Protein AF-A0A2G9T7N0-F1 (afdb_monomer_lite)

InterPro domains:
  IPR001282 Glucose-6-phosphate dehydrogenase [PTHR23429] (2-77)
  IPR022675 Glucose-6-phosphate dehydrogenase, C-terminal [PF02781] (3-73)

Radius of gyration: 20.92 Å; chains: 1; bounding box: 42×45×39 Å

Sequence (86 aa):
DTRLPDAYERLFLEVFMGSQINFVRTDELENAWRILTPVLKEIEEKRVQPIEYKFGSRGPNEADELMRKYGYVFSGTYKWVAPNKL

Secondary structure (DSSP, 8-state):
--PPPPHHHHHHHHHHTT--TTS--HHHHHHHHHHHHHHHHHHHHHTPPPPP--TTS-S-HHHHHHHHHTT-----------TT--

Organism: Teladorsagia circumcincta (NCBI:txid45464)

Foldseek 3Di:
DDDDDDPVVVVVVCVVVVHCPPPQDPVNVVVVCVVCVVVVVCCVVVVDDADDDDPPDPGDVVVVVVCVVVPDDDPVPDDDDDPPPD

Structure (mmCIF, N/CA/C/O backbone):
data_AF-A0A2G9T7N0-F1
#
_entry.id   AF-A0A2G9T7N0-F1
#
loop_
_atom_site.group_PDB
_atom_site.id
_atom_site.type_symbol
_atom_site.label_atom_id
_atom_site.label_alt_id
_atom_site.label_comp_id
_atom_site.label_asym_id
_atom_site.label_entity_id
_atom_site.label_seq_id
_atom_site.pdbx_PDB_ins_code
_atom_site.Cartn_x
_atom_site.Cartn_y
_atom_site.Cartn_z
_atom_site.occupancy
_atom_site.B_iso_or_equiv
_atom_site.auth_seq_id
_atom_site.auth_comp_id
_atom_site.auth_asym_id
_atom_site.auth_atom_id
_atom_site.pdbx_PDB_model_num
ATOM 1 N N . ASP A 1 1 ? 27.700 11.029 -11.688 1.00 51.91 1 ASP A N 1
ATOM 2 C CA . ASP A 1 1 ? 27.085 10.051 -10.784 1.00 51.91 1 ASP A CA 1
ATOM 3 C C . ASP A 1 1 ? 26.042 10.787 -9.963 1.00 51.91 1 ASP A C 1
ATOM 5 O O . ASP A 1 1 ? 26.402 11.698 -9.225 1.00 51.91 1 ASP A O 1
ATOM 9 N N . THR A 1 2 ? 24.760 10.540 -10.219 1.00 71.88 2 THR A N 1
ATOM 10 C CA . THR A 1 2 ? 23.668 11.285 -9.577 1.00 71.88 2 THR A CA 1
ATOM 11 C C . THR A 1 2 ? 23.093 10.405 -8.482 1.00 71.88 2 THR A C 1
ATOM 13 O O . THR A 1 2 ? 22.375 9.450 -8.768 1.00 71.88 2 THR A O 1
ATOM 16 N N . ARG A 1 3 ? 23.430 10.708 -7.225 1.00 86.06 3 ARG A N 1
ATOM 17 C CA . ARG A 1 3 ? 22.886 10.001 -6.062 1.00 86.06 3 ARG A CA 1
ATOM 18 C C . ARG A 1 3 ? 21.390 10.296 -5.943 1.00 86.06 3 ARG A C 1
ATOM 20 O O . ARG A 1 3 ? 21.003 11.451 -5.772 1.00 86.06 3 ARG A O 1
ATOM 27 N N . LEU A 1 4 ? 20.566 9.252 -6.003 1.00 89.62 4 LEU A N 1
ATOM 28 C CA . LEU A 1 4 ? 19.156 9.337 -5.628 1.00 89.62 4 LEU A CA 1
ATOM 29 C C . LEU A 1 4 ? 19.064 9.307 -4.090 1.00 89.62 4 LEU A C 1
ATOM 31 O O . LEU A 1 4 ? 19.689 8.435 -3.482 1.00 89.62 4 LEU A O 1
ATOM 35 N N . PRO A 1 5 ? 18.368 10.265 -3.450 1.00 89.38 5 PRO A N 1
ATOM 36 C CA . PRO A 1 5 ? 18.214 10.277 -1.998 1.00 89.38 5 PRO A CA 1
ATOM 37 C C . PRO A 1 5 ? 17.322 9.122 -1.539 1.00 89.38 5 PRO A C 1
ATOM 39 O O . PRO A 1 5 ? 16.390 8.738 -2.250 1.00 89.38 5 PRO A O 1
ATOM 42 N N . ASP A 1 6 ? 17.586 8.595 -0.344 1.00 92.50 6 ASP A N 1
ATOM 43 C CA . ASP A 1 6 ? 16.695 7.619 0.279 1.00 92.50 6 ASP A CA 1
ATOM 44 C C . ASP A 1 6 ? 15.321 8.238 0.603 1.00 92.50 6 ASP A C 1
ATOM 46 O O . ASP A 1 6 ? 15.188 9.457 0.784 1.00 92.50 6 ASP A O 1
ATOM 50 N N . ALA A 1 7 ? 14.291 7.393 0.700 1.00 94.31 7 ALA A N 1
ATOM 51 C CA . ALA A 1 7 ? 12.939 7.819 1.046 1.00 94.31 7 ALA A CA 1
ATOM 52 C C . ALA A 1 7 ? 12.909 8.635 2.350 1.00 94.31 7 ALA A C 1
ATOM 54 O O . ALA A 1 7 ? 12.269 9.685 2.401 1.00 94.31 7 ALA A O 1
ATOM 55 N N . TYR A 1 8 ? 13.645 8.216 3.383 1.00 94.75 8 TYR A N 1
ATOM 56 C CA . TYR A 1 8 ? 13.661 8.935 4.657 1.00 94.75 8 TYR A CA 1
ATOM 57 C C . TYR A 1 8 ? 14.430 10.255 4.587 1.00 94.75 8 TYR A C 1
ATOM 59 O O . TYR A 1 8 ? 13.988 11.242 5.172 1.00 94.75 8 TYR A O 1
ATOM 67 N N . GLU A 1 9 ? 15.538 10.312 3.838 1.00 93.75 9 GLU A N 1
ATOM 68 C CA . GLU A 1 9 ? 16.275 11.566 3.616 1.00 93.75 9 GLU A CA 1
ATOM 69 C C . GLU A 1 9 ? 15.359 12.631 3.002 1.00 93.75 9 GLU A C 1
ATOM 71 O O . GLU A 1 9 ? 15.362 13.793 3.419 1.00 93.75 9 GLU A O 1
ATOM 76 N N . ARG A 1 10 ? 14.527 12.216 2.041 1.00 92.56 10 ARG A N 1
ATOM 77 C CA . ARG A 1 10 ? 13.556 13.095 1.394 1.00 92.56 10 ARG A CA 1
ATOM 78 C C . ARG A 1 10 ? 12.439 13.529 2.342 1.00 92.56 10 ARG A C 1
ATOM 80 O O . ARG A 1 10 ? 12.147 14.721 2.406 1.00 92.56 10 ARG A O 1
ATOM 87 N N . LEU A 1 11 ? 11.837 12.593 3.074 1.00 95.50 11 LEU A N 1
ATOM 88 C CA . LEU A 1 11 ? 10.728 12.894 3.983 1.00 95.50 11 LEU A CA 1
ATOM 89 C C . LEU A 1 11 ? 11.155 13.843 5.107 1.00 95.50 11 LEU A C 1
ATOM 91 O O . LEU A 1 11 ? 10.434 14.791 5.407 1.00 95.50 11 LEU A O 1
ATOM 95 N N . PHE A 1 12 ? 12.342 13.656 5.692 1.00 95.06 12 PHE A N 1
ATOM 96 C CA . PHE A 1 12 ? 12.838 14.569 6.724 1.00 95.06 12 PHE A CA 1
ATOM 97 C C . PHE A 1 12 ? 13.060 15.982 6.191 1.00 95.06 12 PHE A C 1
ATOM 99 O O . PHE A 1 12 ? 12.660 16.947 6.842 1.00 95.06 12 PHE A O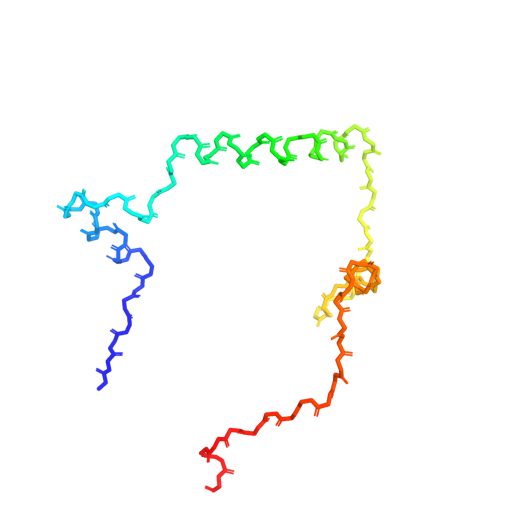 1
ATOM 106 N N . LEU A 1 13 ? 13.650 16.116 5.000 1.00 94.50 13 LEU A N 1
ATOM 107 C CA . LEU A 1 13 ? 13.821 17.420 4.363 1.00 94.50 13 LEU A CA 1
ATOM 108 C C . LEU A 1 13 ? 12.474 18.136 4.182 1.00 94.50 13 LEU A C 1
ATOM 110 O O . LEU A 1 13 ? 12.368 19.331 4.448 1.00 94.50 13 LEU A O 1
ATOM 114 N N . GLU A 1 14 ? 11.434 17.411 3.780 1.00 94.56 14 GLU A N 1
ATOM 115 C CA . GLU A 1 14 ? 10.101 17.980 3.572 1.00 94.56 14 GLU A CA 1
ATOM 116 C C . GLU A 1 14 ? 9.435 18.447 4.869 1.00 94.56 14 GLU A C 1
ATOM 118 O O . GLU A 1 14 ? 8.806 19.506 4.861 1.00 94.56 14 GLU A O 1
ATOM 123 N N . VAL A 1 15 ? 9.663 17.753 5.992 1.00 95.44 15 VAL A N 1
ATOM 124 C CA . VAL A 1 15 ? 9.242 18.226 7.325 1.00 95.44 15 VAL A CA 1
ATOM 125 C C . VAL A 1 15 ? 9.888 19.571 7.651 1.00 95.44 15 VAL A C 1
ATOM 127 O O . VAL A 1 15 ? 9.190 20.501 8.050 1.00 95.44 15 VAL A O 1
ATOM 130 N N . PHE A 1 16 ? 11.203 19.707 7.444 1.00 95.62 16 PHE A N 1
ATOM 131 C CA . PHE A 1 16 ? 11.912 20.967 7.703 1.00 95.62 16 PHE A CA 1
ATOM 132 C C . PHE A 1 16 ? 11.467 22.101 6.775 1.00 95.62 16 PHE A C 1
ATOM 134 O O . PHE A 1 16 ? 11.436 23.258 7.189 1.00 95.62 16 PHE A O 1
ATOM 141 N N . MET A 1 17 ? 11.098 21.780 5.535 1.00 95.62 17 MET A N 1
ATOM 142 C CA . MET A 1 17 ? 10.560 22.742 4.570 1.00 95.62 17 MET A CA 1
ATOM 143 C C . MET A 1 17 ? 9.078 23.078 4.808 1.00 95.62 17 MET A C 1
ATOM 145 O O . MET A 1 17 ? 8.539 23.940 4.115 1.00 95.62 17 MET A O 1
ATOM 149 N N . GLY A 1 18 ? 8.406 22.405 5.749 1.00 93.62 18 GLY A N 1
ATOM 150 C CA . GLY A 1 18 ? 6.975 22.572 6.007 1.00 93.62 18 GLY A CA 1
ATOM 151 C C . GLY A 1 18 ? 6.069 22.026 4.896 1.00 93.62 18 GLY A C 1
ATOM 152 O O . GLY A 1 18 ? 4.896 22.389 4.831 1.00 93.62 18 GLY A O 1
ATOM 153 N N . SER A 1 19 ? 6.590 21.169 4.013 1.00 94.06 19 SER A N 1
ATOM 154 C CA . SER A 1 19 ? 5.820 20.542 2.936 1.00 94.06 19 SER A CA 1
ATOM 155 C C . SER A 1 19 ? 5.183 19.244 3.422 1.00 94.06 19 SER A C 1
ATOM 157 O O . SER A 1 19 ? 5.877 18.331 3.861 1.00 94.06 19 SER A O 1
ATOM 159 N N . GLN A 1 20 ? 3.859 19.139 3.304 1.00 91.94 20 GLN A N 1
ATOM 160 C CA . GLN A 1 20 ? 3.096 17.965 3.746 1.00 91.94 20 GLN A CA 1
ATOM 161 C C . GLN A 1 20 ? 2.618 17.067 2.592 1.00 91.94 20 GLN A C 1
ATOM 163 O O . GLN A 1 20 ? 1.807 16.177 2.804 1.00 91.94 20 GLN A O 1
ATOM 168 N N . ILE A 1 21 ? 3.110 17.278 1.367 1.00 93.06 21 ILE A N 1
ATOM 169 C CA . ILE A 1 21 ? 2.591 16.599 0.165 1.00 93.06 21 ILE A CA 1
ATOM 170 C C . ILE A 1 21 ? 2.770 15.072 0.175 1.00 93.06 21 ILE A C 1
ATOM 172 O O . ILE A 1 21 ? 1.936 14.362 -0.372 1.00 93.06 21 ILE A O 1
ATOM 176 N N . ASN A 1 22 ? 3.840 14.571 0.797 1.00 93.81 22 ASN A N 1
ATOM 177 C CA . ASN A 1 22 ? 4.144 13.139 0.873 1.00 93.81 22 ASN A CA 1
ATOM 178 C C . ASN A 1 22 ? 3.696 12.503 2.198 1.00 93.81 22 ASN A C 1
ATOM 180 O O . ASN A 1 22 ? 4.097 11.384 2.519 1.00 93.81 22 ASN A O 1
ATOM 184 N N . PHE A 1 23 ? 2.883 13.215 2.979 1.00 95.69 23 PHE A N 1
ATOM 185 C CA . PHE A 1 23 ? 2.325 12.724 4.231 1.00 95.69 23 PHE A CA 1
ATOM 186 C C . PHE A 1 23 ? 0.842 12.429 4.048 1.00 95.69 23 PHE A C 1
ATOM 188 O O . PHE A 1 23 ? 0.120 13.181 3.401 1.00 95.69 23 PHE A O 1
ATOM 195 N N . VAL A 1 24 ? 0.390 11.328 4.644 1.00 96.56 24 VAL A N 1
ATOM 196 C CA . VAL A 1 24 ? -1.013 10.910 4.581 1.00 96.56 24 VAL A CA 1
ATOM 197 C C . VAL A 1 24 ? -1.872 11.889 5.376 1.00 96.56 24 VAL A C 1
ATOM 199 O O . VAL A 1 24 ? -1.601 12.141 6.555 1.00 96.56 24 VAL A O 1
ATOM 202 N N . ARG A 1 25 ? -2.927 12.416 4.752 1.00 96.56 25 ARG A N 1
ATOM 203 C CA . ARG A 1 25 ? -3.888 13.306 5.419 1.00 96.56 25 ARG A CA 1
ATOM 204 C C . ARG A 1 25 ? -4.919 12.507 6.229 1.00 96.56 25 ARG A C 1
ATOM 206 O O . ARG A 1 25 ? -5.179 11.336 5.960 1.00 96.56 25 ARG A O 1
ATOM 213 N N . THR A 1 26 ? -5.536 13.135 7.231 1.00 97.31 26 THR A N 1
ATOM 214 C CA . THR A 1 26 ? -6.494 12.470 8.137 1.00 97.31 26 THR A CA 1
ATOM 215 C C . THR A 1 26 ? -7.691 11.843 7.414 1.00 97.31 26 THR A C 1
ATOM 217 O O . THR A 1 26 ? -8.086 10.726 7.731 1.00 97.31 26 THR A O 1
ATOM 220 N N . ASP A 1 27 ? -8.256 12.530 6.428 1.00 97.62 27 ASP A N 1
ATOM 221 C CA . ASP A 1 27 ? -9.390 12.054 5.626 1.00 97.62 27 ASP A CA 1
ATOM 222 C C . ASP A 1 27 ? -8.992 10.968 4.610 1.00 97.62 27 ASP A C 1
ATOM 224 O O . ASP A 1 27 ? -9.786 10.070 4.322 1.00 97.62 27 ASP A O 1
ATOM 228 N N . GLU A 1 28 ? -7.766 11.006 4.081 1.00 97.31 28 GLU A N 1
ATOM 229 C CA . GLU A 1 28 ? -7.211 9.920 3.263 1.00 97.31 28 GLU A CA 1
ATOM 230 C C . GLU A 1 28 ? -7.083 8.641 4.090 1.00 97.31 28 GLU A C 1
ATOM 232 O O . GLU A 1 28 ? -7.518 7.571 3.656 1.00 97.31 28 GLU A O 1
ATOM 237 N N . LEU A 1 29 ? -6.554 8.766 5.311 1.00 97.69 29 LEU A N 1
ATOM 238 C CA . LEU A 1 29 ? -6.446 7.660 6.253 1.00 97.69 29 LEU A CA 1
ATOM 239 C C . LEU A 1 29 ? -7.828 7.099 6.618 1.00 97.69 29 LEU A C 1
ATOM 241 O O . LEU A 1 29 ? -8.021 5.883 6.595 1.00 97.69 29 LEU A O 1
ATOM 245 N N . GLU A 1 30 ? -8.800 7.967 6.910 1.00 97.94 30 GLU A N 1
ATOM 246 C CA . GLU A 1 30 ? -10.176 7.561 7.211 1.00 97.94 30 GLU A CA 1
ATOM 247 C C . GLU A 1 30 ? -10.806 6.787 6.044 1.00 97.94 30 GLU A C 1
ATOM 249 O O . GLU A 1 30 ? -11.406 5.730 6.249 1.00 97.94 30 GLU A O 1
ATOM 254 N N . ASN A 1 31 ? -10.627 7.252 4.804 1.00 97.81 31 ASN A N 1
ATOM 255 C CA . ASN A 1 31 ? -11.163 6.569 3.628 1.00 97.81 31 ASN A CA 1
ATOM 256 C C . ASN A 1 31 ? -10.481 5.227 3.351 1.00 97.81 31 ASN A C 1
ATOM 258 O O . ASN A 1 31 ? -11.171 4.267 2.998 1.00 97.81 31 ASN A O 1
ATOM 262 N N . ALA A 1 32 ? -9.163 5.135 3.534 1.00 97.81 32 ALA A N 1
ATOM 263 C CA . ALA A 1 32 ? -8.438 3.875 3.397 1.00 97.81 32 ALA A CA 1
ATOM 264 C C . ALA A 1 32 ? -8.979 2.823 4.380 1.00 97.81 32 ALA A C 1
ATOM 266 O O . ALA A 1 32 ? -9.312 1.704 3.977 1.00 97.81 32 ALA A O 1
ATOM 267 N N . TRP A 1 33 ? -9.166 3.207 5.647 1.00 97.69 33 TRP A N 1
ATOM 268 C CA . TRP A 1 33 ? -9.768 2.333 6.653 1.00 97.69 33 TRP A CA 1
ATOM 269 C C . TRP A 1 33 ? -11.222 2.002 6.338 1.00 97.69 33 TRP A C 1
ATOM 271 O O . TRP A 1 33 ? -11.596 0.835 6.378 1.00 97.69 33 TRP A O 1
ATOM 281 N N . ARG A 1 34 ? -12.035 2.976 5.922 1.00 98.00 34 ARG A N 1
ATOM 282 C CA . ARG A 1 34 ? -13.434 2.741 5.532 1.00 98.00 34 ARG A CA 1
ATOM 283 C C . ARG A 1 34 ? -13.569 1.652 4.461 1.00 98.00 34 ARG A C 1
ATOM 285 O O . ARG A 1 34 ? -14.519 0.874 4.512 1.00 98.00 34 ARG A O 1
ATOM 292 N N . ILE A 1 35 ? -12.642 1.594 3.504 1.00 97.88 35 ILE A N 1
ATOM 293 C CA . ILE A 1 35 ? -12.641 0.594 2.426 1.00 97.8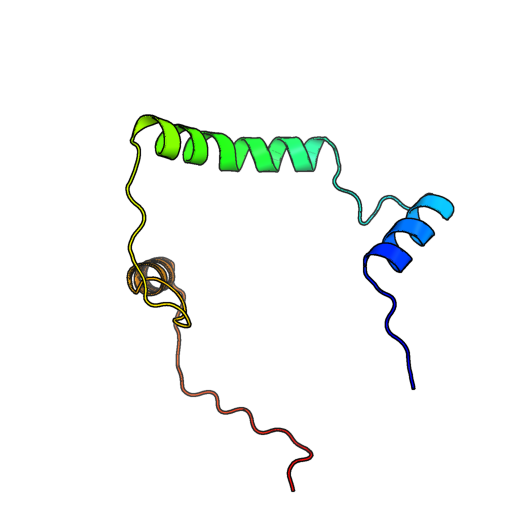8 35 ILE A CA 1
ATOM 294 C C . ILE A 1 35 ? -12.164 -0.776 2.933 1.00 97.88 35 ILE A C 1
ATOM 296 O O . ILE A 1 35 ? -12.779 -1.790 2.608 1.00 97.88 35 ILE A O 1
ATOM 300 N N . LEU A 1 36 ? -11.090 -0.825 3.728 1.00 97.62 36 LEU A N 1
ATOM 301 C CA . LEU A 1 36 ? -10.449 -2.085 4.129 1.00 97.62 36 LEU A CA 1
ATOM 302 C C . LEU A 1 36 ? -11.086 -2.747 5.359 1.00 97.62 36 LEU A C 1
ATOM 304 O O . LEU A 1 36 ? -11.139 -3.973 5.431 1.00 97.62 36 LEU A O 1
ATOM 308 N N . THR A 1 37 ? -11.607 -1.973 6.315 1.00 97.81 37 THR A N 1
ATOM 309 C CA . THR A 1 37 ? -12.210 -2.484 7.555 1.00 97.81 37 THR A CA 1
ATOM 310 C C . THR A 1 37 ? -13.278 -3.567 7.349 1.00 97.81 37 THR A C 1
ATOM 312 O O . THR A 1 37 ? -13.198 -4.564 8.065 1.00 97.81 37 THR A O 1
ATOM 315 N N . PRO A 1 38 ? -14.270 -3.453 6.438 1.00 97.62 38 PRO A N 1
ATOM 316 C CA . PRO A 1 38 ? -15.266 -4.517 6.274 1.00 97.62 38 PRO A CA 1
ATOM 317 C C . PRO A 1 38 ? -14.640 -5.840 5.812 1.00 97.62 38 PRO A C 1
ATOM 319 O O . PRO A 1 38 ? -14.998 -6.892 6.333 1.00 97.62 38 PRO A O 1
ATOM 322 N N . VAL A 1 39 ? -13.656 -5.784 4.909 1.00 96.31 39 VAL A N 1
ATOM 323 C CA . VAL A 1 39 ? -12.933 -6.971 4.423 1.00 96.31 39 VAL A CA 1
ATOM 324 C C . VAL A 1 39 ? -12.111 -7.600 5.548 1.00 96.31 39 VAL A C 1
ATOM 326 O O . VAL A 1 39 ? -12.134 -8.813 5.726 1.00 96.31 39 VAL A O 1
ATOM 329 N N . LEU A 1 40 ? -11.420 -6.782 6.347 1.00 96.50 40 LEU A N 1
ATOM 330 C CA . LEU A 1 40 ? -10.633 -7.263 7.484 1.00 96.50 40 LEU A CA 1
ATOM 331 C C . LEU A 1 40 ? -11.509 -7.931 8.553 1.00 96.50 40 LEU A C 1
ATOM 333 O O . LEU A 1 40 ? -11.155 -9.003 9.038 1.00 96.50 40 LEU A O 1
ATOM 337 N N . LYS A 1 41 ? -12.670 -7.342 8.872 1.00 97.00 41 LYS A N 1
ATOM 338 C CA . LYS A 1 41 ? -13.637 -7.937 9.809 1.00 97.00 41 LYS A CA 1
ATOM 339 C C . LYS A 1 41 ? -14.151 -9.283 9.311 1.00 97.00 41 LYS A C 1
ATOM 341 O O . LYS A 1 41 ? -14.185 -10.242 10.070 1.00 97.00 41 LYS A O 1
ATOM 346 N N . GLU A 1 42 ? -14.491 -9.378 8.028 1.00 96.69 42 GLU A N 1
ATOM 347 C CA . GLU A 1 42 ? -14.943 -10.634 7.431 1.00 96.69 42 GLU A CA 1
ATOM 348 C C . GLU A 1 42 ? -13.864 -11.728 7.495 1.00 96.69 42 GLU A C 1
ATOM 350 O O . GLU A 1 42 ? -14.172 -12.881 7.801 1.00 96.69 42 GLU A O 1
ATOM 355 N N . ILE A 1 43 ? -12.598 -11.373 7.248 1.00 96.25 43 ILE A N 1
ATOM 356 C CA . ILE A 1 43 ? -11.462 -12.298 7.368 1.00 96.25 43 ILE A CA 1
ATOM 357 C C . ILE A 1 43 ? -11.324 -12.805 8.810 1.00 96.25 43 ILE A C 1
ATOM 359 O O . ILE A 1 43 ? -11.127 -14.005 9.018 1.00 96.25 43 ILE A O 1
ATOM 363 N N . GLU A 1 44 ? -11.454 -11.917 9.796 1.00 95.56 44 GLU A N 1
ATOM 364 C CA . GLU A 1 44 ? -11.328 -12.248 11.218 1.00 95.56 44 GLU A CA 1
ATOM 365 C C . GLU A 1 44 ? -12.491 -13.121 11.723 1.00 95.56 44 GLU A C 1
ATOM 367 O O . GLU A 1 44 ? -12.265 -14.120 12.412 1.00 95.56 44 GLU A O 1
ATOM 372 N N . GLU A 1 45 ? -13.725 -12.805 11.320 1.00 96.88 45 GLU A N 1
ATOM 373 C CA . GLU A 1 45 ? -14.935 -13.554 11.678 1.00 96.88 45 GLU A CA 1
ATOM 374 C C . GLU A 1 45 ? -14.968 -14.945 11.036 1.00 96.88 45 GLU A C 1
ATOM 376 O O . GLU A 1 45 ? -15.213 -15.946 11.713 1.00 96.88 45 GLU A O 1
ATOM 381 N N . LYS A 1 46 ? -14.709 -15.029 9.725 1.00 96.19 46 LYS A N 1
ATOM 382 C CA . LYS A 1 46 ? -14.793 -16.289 8.970 1.00 96.19 46 LYS A CA 1
ATOM 383 C C . LYS A 1 46 ? -13.545 -17.156 9.105 1.00 96.19 46 LYS A C 1
ATOM 385 O O . LYS A 1 46 ? -13.599 -18.331 8.748 1.00 96.19 46 LYS A O 1
ATOM 390 N N . ARG A 1 47 ? -12.429 -16.594 9.588 1.00 93.06 47 ARG A N 1
ATOM 391 C CA . ARG A 1 47 ? -11.121 -17.267 9.706 1.00 93.06 47 ARG A CA 1
ATOM 392 C C . ARG A 1 47 ? -10.724 -18.000 8.423 1.00 93.06 47 ARG A C 1
ATOM 394 O O . ARG A 1 47 ? -10.303 -19.161 8.450 1.00 93.06 47 ARG A O 1
ATOM 401 N N . VAL A 1 48 ? -10.908 -17.313 7.295 1.00 91.50 48 VAL A N 1
ATOM 402 C CA . VAL A 1 48 ? -10.650 -17.857 5.958 1.00 91.50 48 VAL A CA 1
ATOM 403 C C . VAL A 1 48 ? -9.197 -18.322 5.881 1.00 91.50 48 VAL A C 1
ATOM 405 O O . VAL A 1 48 ? -8.283 -17.556 6.181 1.00 91.50 48 VAL A O 1
ATOM 408 N N . GLN A 1 49 ? -8.984 -19.581 5.496 1.00 94.19 49 GLN A N 1
ATOM 409 C CA . GLN A 1 49 ? -7.636 -20.108 5.307 1.00 94.19 49 GLN A CA 1
ATOM 410 C C . GLN A 1 49 ? -7.053 -19.556 3.998 1.00 94.19 49 GLN A C 1
ATOM 412 O O . GLN A 1 49 ? -7.719 -19.646 2.962 1.00 94.19 49 GLN A O 1
ATOM 417 N N . PRO A 1 50 ? -5.844 -18.969 4.020 1.00 93.69 50 PRO A N 1
ATOM 418 C CA . PRO A 1 50 ? -5.200 -18.487 2.809 1.00 93.69 50 PRO A CA 1
ATOM 419 C C . PRO A 1 50 ? -4.816 -19.658 1.901 1.00 93.69 50 PRO A C 1
ATOM 421 O O . PRO A 1 50 ? -4.524 -20.760 2.361 1.00 93.69 50 PRO A O 1
ATOM 424 N N . ILE A 1 51 ? -4.797 -19.398 0.596 1.00 95.00 51 ILE A N 1
ATOM 425 C CA . ILE A 1 51 ? -4.389 -20.385 -0.403 1.00 95.00 51 ILE A CA 1
ATOM 426 C C . ILE A 1 51 ? -2.867 -20.531 -0.346 1.00 95.00 51 ILE A C 1
ATOM 428 O O . ILE A 1 51 ? -2.135 -19.541 -0.427 1.00 95.00 51 ILE A O 1
ATOM 432 N N . GLU A 1 52 ? -2.391 -21.764 -0.204 1.00 95.38 52 GLU A N 1
ATOM 433 C CA . GLU A 1 52 ? -0.963 -22.059 -0.178 1.00 95.38 52 GLU A CA 1
ATOM 434 C C . GLU A 1 52 ? -0.319 -21.843 -1.551 1.00 95.38 52 GLU A C 1
ATOM 436 O O . GLU A 1 52 ? -0.892 -22.139 -2.599 1.00 95.38 52 GLU A O 1
ATOM 441 N N . TYR A 1 53 ? 0.918 -21.356 -1.548 1.00 96.19 53 TYR A N 1
ATOM 442 C CA . TYR A 1 53 ? 1.706 -21.182 -2.760 1.00 96.19 53 TYR A CA 1
ATOM 443 C C . TYR A 1 53 ? 3.179 -21.480 -2.484 1.00 96.19 53 TYR A C 1
ATOM 445 O O . TYR A 1 53 ? 3.685 -21.333 -1.371 1.00 96.19 53 TYR A O 1
ATOM 453 N N . LYS A 1 54 ? 3.898 -21.916 -3.520 1.00 95.62 54 LYS A N 1
ATOM 454 C CA . LYS A 1 54 ? 5.312 -22.287 -3.403 1.00 95.62 54 LYS A CA 1
ATOM 455 C C . LYS A 1 54 ? 6.178 -21.052 -3.134 1.00 95.62 54 LYS A C 1
ATOM 457 O O . LYS A 1 54 ? 6.037 -20.037 -3.818 1.00 95.62 54 LYS A O 1
ATOM 462 N N . PHE A 1 55 ? 7.142 -21.156 -2.221 1.00 95.19 55 PHE A N 1
ATOM 463 C CA . PHE A 1 55 ? 8.144 -20.109 -2.005 1.00 95.19 55 PHE A CA 1
ATOM 464 C C . PHE A 1 55 ? 8.903 -19.777 -3.307 1.00 95.19 55 PHE A C 1
ATOM 466 O O . PHE A 1 55 ? 9.326 -20.677 -4.035 1.00 95.19 55 PHE A O 1
ATOM 473 N N . GLY A 1 56 ? 9.046 -18.483 -3.611 1.00 95.00 56 GLY A N 1
ATOM 474 C CA . GLY A 1 56 ? 9.640 -17.982 -4.859 1.00 95.00 56 GLY A CA 1
ATOM 475 C C . GLY A 1 56 ? 8.703 -17.982 -6.077 1.00 95.00 56 GLY A C 1
ATOM 476 O O . GLY A 1 56 ? 9.109 -17.536 -7.148 1.00 95.00 56 GLY A O 1
ATOM 477 N N . SER A 1 57 ? 7.461 -18.462 -5.940 1.00 95.12 57 SER A N 1
ATOM 478 C CA . SER A 1 57 ? 6.427 -18.278 -6.967 1.00 95.12 57 SER A CA 1
ATOM 479 C C . SER A 1 57 ? 5.808 -16.874 -6.903 1.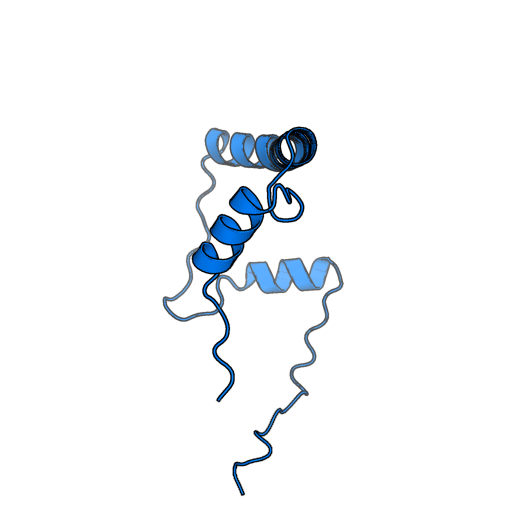00 95.12 57 SER A C 1
ATOM 481 O O . SER A 1 57 ? 6.065 -16.107 -5.975 1.00 95.12 57 SER A O 1
ATOM 483 N N . ARG A 1 58 ? 4.973 -16.534 -7.894 1.00 92.44 58 ARG A N 1
ATOM 484 C CA . ARG A 1 58 ? 4.248 -15.251 -7.958 1.00 92.44 58 ARG A CA 1
ATOM 485 C C . ARG A 1 58 ? 3.008 -15.191 -7.053 1.00 92.44 58 ARG A C 1
ATOM 487 O O . ARG A 1 58 ? 2.357 -14.153 -7.024 1.00 92.44 58 ARG A O 1
ATOM 494 N N . GLY A 1 59 ? 2.696 -16.269 -6.333 1.00 94.12 59 GLY A N 1
ATOM 495 C CA . GLY A 1 59 ? 1.475 -16.410 -5.540 1.00 94.12 59 GLY A CA 1
ATOM 496 C C . GLY A 1 59 ? 0.538 -17.499 -6.085 1.00 94.12 59 GLY A C 1
ATOM 497 O O . GLY A 1 59 ? 0.955 -18.292 -6.933 1.00 94.12 59 GLY A O 1
ATOM 498 N N . PRO A 1 60 ? -0.704 -17.564 -5.576 1.00 96.06 60 PRO A N 1
ATOM 499 C CA . PRO A 1 60 ? -1.709 -18.545 -5.988 1.00 96.06 60 PRO A CA 1
ATOM 500 C C . PRO A 1 60 ? -2.244 -18.275 -7.406 1.00 96.06 60 PRO A C 1
ATOM 502 O O . PRO A 1 60 ? -2.369 -17.121 -7.822 1.00 96.06 60 PRO A O 1
ATOM 505 N N . ASN A 1 61 ? -2.608 -19.334 -8.138 1.00 92.88 61 ASN A N 1
ATOM 506 C CA . ASN A 1 61 ? -3.136 -19.235 -9.511 1.00 92.88 61 ASN A CA 1
ATOM 507 C C . ASN A 1 61 ? -4.478 -18.482 -9.559 1.00 92.88 61 ASN A C 1
ATOM 509 O O . ASN A 1 61 ? -4.806 -17.814 -10.541 1.00 92.88 61 ASN A O 1
ATOM 513 N N . GLU A 1 62 ? -5.232 -18.548 -8.467 1.00 94.44 62 GLU A N 1
ATOM 514 C CA . GLU A 1 62 ? -6.512 -17.887 -8.253 1.00 94.44 62 GLU A CA 1
ATOM 515 C C . GLU A 1 62 ? -6.383 -16.357 -8.326 1.00 94.44 62 GLU A C 1
ATOM 517 O O . GLU A 1 62 ? -7.328 -15.677 -8.726 1.00 94.44 62 GLU A O 1
ATOM 522 N N . ALA A 1 63 ? -5.206 -15.792 -8.021 1.00 94.94 63 ALA A N 1
ATOM 523 C CA . ALA A 1 63 ? -4.950 -14.363 -8.202 1.00 94.94 63 ALA A CA 1
ATOM 524 C C . ALA A 1 63 ? -4.939 -13.971 -9.692 1.00 94.94 63 ALA A C 1
ATOM 526 O O . ALA A 1 63 ? -5.526 -12.956 -10.073 1.00 94.94 63 ALA A O 1
ATOM 527 N N . ASP A 1 64 ? -4.339 -14.798 -10.556 1.00 93.75 64 ASP A N 1
ATOM 528 C CA . ASP A 1 64 ? -4.341 -14.586 -12.010 1.00 93.75 64 ASP A CA 1
ATOM 529 C C . ASP A 1 64 ? -5.737 -14.799 -12.617 1.00 93.75 64 ASP A C 1
ATOM 531 O O . ASP A 1 64 ? -6.115 -14.146 -13.593 1.00 93.75 64 ASP A O 1
ATOM 535 N N . GLU A 1 65 ? -6.534 -15.710 -12.057 1.00 94.75 65 GLU A N 1
ATOM 536 C CA . GLU A 1 65 ? -7.945 -15.885 -12.427 1.00 94.75 65 GLU A CA 1
ATOM 537 C C . GLU A 1 65 ? -8.796 -14.674 -12.037 1.00 94.75 65 GLU A C 1
ATOM 539 O O . GLU A 1 65 ? -9.586 -14.195 -12.855 1.00 94.75 65 GLU A O 1
ATOM 544 N N . LEU A 1 66 ? -8.590 -14.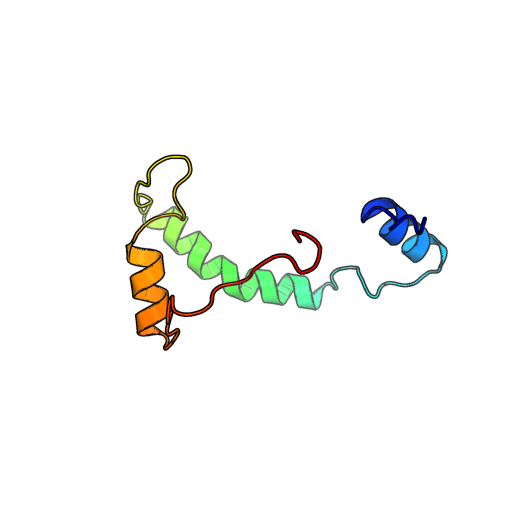129 -10.835 1.00 95.50 66 LEU A N 1
ATOM 545 C CA . LEU A 1 66 ? -9.262 -12.917 -10.372 1.00 95.50 66 LEU A CA 1
ATOM 546 C C . LEU A 1 66 ? -8.958 -11.734 -11.296 1.00 95.50 66 LEU A C 1
ATOM 548 O O . LEU A 1 66 ? -9.875 -11.049 -11.746 1.00 95.50 66 LEU A O 1
ATOM 552 N N . MET A 1 67 ? -7.686 -11.527 -11.640 1.00 95.38 67 MET A N 1
ATOM 553 C CA . MET A 1 67 ? -7.278 -10.469 -12.566 1.00 95.38 67 MET A CA 1
ATOM 554 C C . MET A 1 67 ? -7.945 -10.621 -13.940 1.00 95.38 67 MET A C 1
ATOM 556 O O . MET A 1 67 ? -8.500 -9.652 -14.463 1.00 95.38 67 MET A O 1
ATOM 560 N N . ARG A 1 68 ? -7.965 -11.840 -14.500 1.00 94.94 68 ARG A N 1
ATOM 561 C CA . ARG A 1 68 ? -8.644 -12.133 -15.776 1.00 94.94 68 ARG A CA 1
ATOM 562 C C . ARG A 1 68 ? -10.141 -11.850 -15.712 1.00 94.94 68 ARG A C 1
ATOM 564 O O . ARG A 1 68 ? -10.689 -11.259 -16.639 1.00 94.94 68 ARG A O 1
ATOM 571 N N . LYS A 1 69 ? -10.796 -12.213 -14.606 1.00 96.44 69 LYS A N 1
ATOM 572 C CA . LYS A 1 69 ? -12.222 -11.941 -14.374 1.00 96.44 69 LYS A CA 1
ATOM 573 C C . LYS A 1 69 ? -12.543 -10.44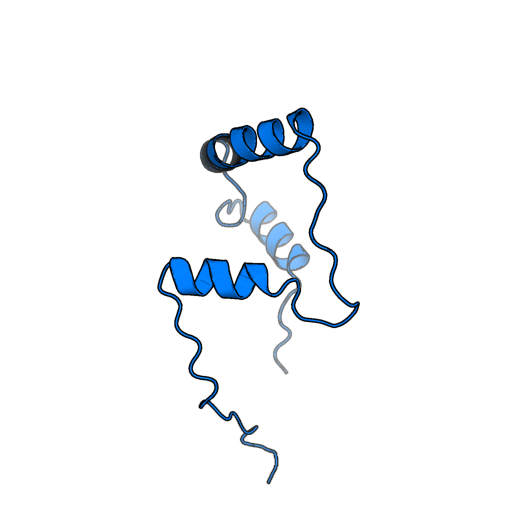3 -14.390 1.00 96.44 69 LYS A C 1
ATOM 575 O O . LYS A 1 69 ? -13.603 -10.067 -14.880 1.00 96.44 69 LYS A O 1
ATOM 580 N N . TYR A 1 70 ? -11.635 -9.597 -13.900 1.00 96.25 70 TYR A N 1
ATOM 581 C CA . TYR A 1 70 ? -11.780 -8.135 -13.923 1.00 96.25 70 TYR A CA 1
ATOM 582 C C . TYR A 1 70 ? -11.214 -7.469 -15.191 1.00 96.25 70 TYR A C 1
ATOM 584 O O . TYR A 1 70 ? -11.102 -6.246 -15.247 1.00 96.25 70 TYR A O 1
ATOM 592 N N . GLY A 1 71 ? -10.900 -8.251 -16.229 1.00 94.31 71 GLY A N 1
ATOM 593 C CA . GLY A 1 71 ? -10.555 -7.740 -17.558 1.00 94.31 71 GLY A CA 1
ATOM 594 C C . GLY A 1 71 ? -9.067 -7.485 -17.795 1.00 94.31 71 GLY A C 1
ATOM 595 O O . GLY A 1 71 ? -8.706 -6.973 -18.854 1.00 94.31 71 GLY A O 1
ATOM 596 N N . TYR A 1 72 ? -8.184 -7.858 -16.865 1.00 95.62 72 TYR A N 1
ATOM 597 C CA . TYR A 1 72 ? -6.747 -7.820 -17.122 1.00 95.62 72 TYR A CA 1
ATOM 598 C C . TYR A 1 72 ? -6.336 -8.972 -18.053 1.00 95.62 72 TYR A C 1
ATOM 600 O O . TYR A 1 72 ? -6.570 -10.145 -17.755 1.00 95.62 72 TYR A O 1
ATOM 608 N N . VAL A 1 73 ? -5.689 -8.640 -19.175 1.00 93.00 73 VAL A N 1
ATOM 609 C CA . VAL A 1 73 ? -5.220 -9.614 -20.171 1.00 93.00 73 VAL A CA 1
ATOM 610 C C . VAL A 1 73 ? -3.696 -9.632 -20.196 1.00 93.00 73 VAL A C 1
ATOM 612 O O . VAL A 1 73 ? -3.051 -8.689 -20.651 1.00 93.00 73 VAL A O 1
ATOM 615 N N . PHE A 1 74 ? -3.113 -10.739 -19.741 1.00 91.19 74 PHE A N 1
ATOM 616 C CA . PHE A 1 74 ? -1.680 -10.985 -19.861 1.00 91.19 74 PHE A CA 1
ATOM 617 C C . PHE A 1 74 ? -1.361 -11.614 -21.225 1.00 91.19 74 PHE A C 1
ATOM 619 O O . PHE A 1 74 ? -1.814 -12.718 -21.516 1.00 91.19 74 PHE A O 1
ATOM 626 N N . SER A 1 75 ? -0.577 -10.926 -22.062 1.00 89.75 75 SER A N 1
ATOM 627 C CA . SER A 1 75 ? -0.233 -11.396 -23.414 1.00 89.75 75 SER A CA 1
ATOM 628 C C . SER A 1 75 ? 1.017 -12.280 -23.469 1.00 89.75 75 SER A C 1
ATOM 630 O O . SER A 1 75 ? 1.146 -13.088 -24.382 1.00 89.75 75 SER A O 1
ATOM 632 N N . GLY A 1 76 ? 1.964 -12.127 -22.536 1.00 89.19 76 GLY A N 1
ATOM 633 C CA . GLY A 1 76 ? 3.224 -12.890 -22.510 1.00 89.19 76 GLY A CA 1
ATOM 634 C C . GLY A 1 76 ? 4.142 -12.700 -23.730 1.00 89.19 76 GLY A C 1
ATOM 635 O O . GLY A 1 76 ? 5.189 -13.338 -23.813 1.00 89.19 76 GLY A O 1
ATOM 636 N N . THR A 1 77 ? 3.777 -11.838 -24.681 1.00 93.44 77 THR A N 1
ATOM 637 C CA . THR A 1 77 ? 4.495 -11.661 -25.953 1.00 93.44 77 THR A CA 1
ATOM 638 C C . THR A 1 77 ? 5.647 -10.667 -25.863 1.00 93.44 77 THR A C 1
ATOM 640 O O . THR A 1 77 ? 6.544 -10.679 -26.707 1.00 93.44 77 THR A O 1
ATOM 643 N N . TYR A 1 78 ? 5.640 -9.808 -24.845 1.00 93.00 78 TYR A N 1
ATOM 644 C CA . TYR A 1 78 ? 6.661 -8.791 -24.648 1.00 93.00 78 TYR A CA 1
ATOM 645 C C . TYR A 1 78 ? 8.002 -9.417 -24.251 1.00 93.00 78 TYR A C 1
ATOM 647 O O . TYR A 1 78 ? 8.100 -10.143 -23.262 1.00 93.00 78 TYR A O 1
ATOM 655 N N . LYS A 1 79 ? 9.050 -9.095 -25.014 1.00 92.44 79 LYS A N 1
ATOM 656 C CA . LYS A 1 79 ? 10.433 -9.487 -24.735 1.00 92.44 79 LYS A CA 1
ATOM 657 C C . LYS A 1 79 ? 11.275 -8.232 -24.601 1.00 92.44 79 LYS A C 1
ATOM 659 O O . LYS A 1 79 ? 11.528 -7.543 -25.585 1.00 92.44 79 LYS A O 1
ATOM 664 N N . TRP A 1 80 ? 11.707 -7.946 -23.382 1.00 91.38 80 TRP A N 1
ATOM 665 C CA . TRP A 1 80 ? 12.647 -6.865 -23.125 1.00 91.38 80 TRP A CA 1
ATOM 666 C C . TRP A 1 80 ? 14.082 -7.389 -23.174 1.00 91.38 80 TRP A C 1
ATOM 668 O O . TRP A 1 80 ? 14.395 -8.405 -22.552 1.00 91.38 80 TRP A O 1
ATOM 678 N N . VAL A 1 81 ? 14.950 -6.678 -23.892 1.00 91.94 81 VAL A N 1
ATOM 679 C CA . VAL A 1 81 ? 16.396 -6.921 -23.928 1.00 91.94 81 VAL A CA 1
ATOM 680 C C . VAL A 1 81 ? 17.089 -5.638 -23.488 1.00 91.94 81 VAL A C 1
ATOM 682 O O . VAL A 1 81 ? 16.759 -4.556 -23.971 1.00 91.94 81 VAL A O 1
ATOM 685 N N . ALA A 1 82 ? 18.038 -5.753 -22.558 1.00 90.69 82 ALA A N 1
ATOM 686 C CA . ALA A 1 82 ? 18.804 -4.606 -22.093 1.00 90.69 82 ALA A CA 1
ATOM 687 C C . ALA A 1 82 ? 19.617 -4.012 -23.262 1.00 90.69 82 ALA A C 1
ATOM 689 O O . ALA A 1 82 ? 20.402 -4.745 -23.866 1.00 90.69 82 ALA A O 1
ATOM 690 N N . PRO A 1 83 ? 19.487 -2.708 -23.564 1.00 86.19 83 PRO A N 1
ATOM 691 C CA . PRO A 1 83 ? 20.104 -2.100 -24.747 1.00 86.19 83 PRO A CA 1
ATOM 692 C C . PRO A 1 83 ? 21.641 -2.118 -24.728 1.00 86.19 83 PRO A C 1
ATOM 694 O O . PRO A 1 83 ? 22.258 -2.103 -25.784 1.00 86.19 83 PRO A O 1
ATOM 697 N N . ASN A 1 84 ? 22.261 -2.213 -23.546 1.00 79.81 84 ASN A N 1
ATOM 698 C CA . ASN A 1 84 ? 23.720 -2.168 -23.375 1.00 79.81 84 ASN A CA 1
ATOM 699 C C . ASN A 1 84 ? 24.360 -3.562 -23.191 1.00 79.81 84 ASN A C 1
ATOM 701 O O . ASN A 1 84 ? 25.434 -3.669 -22.608 1.00 79.81 84 ASN A O 1
ATOM 705 N N . LYS A 1 85 ? 23.689 -4.639 -23.622 1.00 60.44 85 LYS A N 1
ATOM 706 C CA . LYS A 1 85 ? 24.249 -6.005 -23.675 1.00 60.44 85 LYS 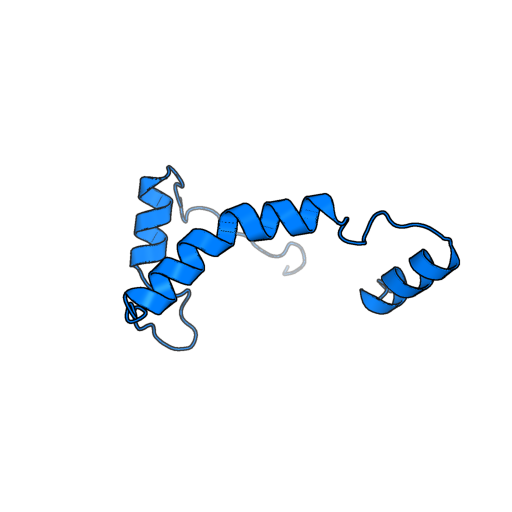A CA 1
ATOM 707 C C . LYS A 1 85 ? 24.559 -6.429 -25.123 1.00 60.44 85 LYS A C 1
ATOM 709 O O . LYS A 1 85 ? 24.133 -7.503 -25.549 1.00 60.44 85 LYS A O 1
ATOM 714 N N . LEU A 1 86 ? 25.269 -5.568 -25.855 1.00 49.72 86 LEU A N 1
ATOM 715 C CA . LEU A 1 86 ? 25.967 -5.874 -27.110 1.00 49.72 86 LEU A CA 1
ATOM 716 C C . LEU A 1 86 ? 27.473 -5.744 -26.881 1.00 49.72 86 LEU A C 1
ATOM 718 O O . LEU A 1 86 ? 27.859 -4.763 -26.206 1.00 49.72 86 LEU A O 1
#

pLDDT: mean 92.72, std 8.33, range [49.72, 98.0]